Protein AF-A0A6S6SDJ8-F1 (afdb_monomer)

Mean predicted aligned error: 9.47 Å

pLDDT: mean 82.84, std 16.11, range [34.88, 96.5]

Organism: NCBI:txid269237

Structure (mmCIF, N/CA/C/O backbone):
data_AF-A0A6S6SDJ8-F1
#
_entry.id   AF-A0A6S6SDJ8-F1
#
loop_
_atom_site.group_PDB
_atom_site.id
_atom_site.type_symbol
_atom_site.label_atom_id
_atom_site.label_alt_id
_atom_site.label_comp_id
_atom_site.label_asym_id
_atom_site.label_entity_id
_atom_site.label_seq_id
_atom_site.pdbx_PDB_ins_code
_atom_site.Cartn_x
_atom_site.Cartn_y
_atom_site.Cartn_z
_atom_site.occupancy
_atom_site.B_iso_or_equiv
_atom_site.auth_seq_id
_atom_site.auth_comp_id
_atom_site.auth_asym_id
_atom_site.auth_atom_id
_atom_site.pdbx_PDB_model_num
ATOM 1 N N . PHE A 1 1 ? 13.297 -14.749 2.216 1.00 45.84 1 PHE A N 1
ATOM 2 C CA . PHE A 1 1 ? 14.647 -14.318 2.642 1.00 45.84 1 PHE A CA 1
ATOM 3 C C . PHE A 1 1 ? 15.726 -14.366 1.545 1.00 45.84 1 PHE A C 1
ATOM 5 O O . PHE A 1 1 ? 16.772 -13.780 1.771 1.00 45.84 1 PHE A O 1
ATOM 12 N N . LEU A 1 2 ? 15.501 -14.944 0.349 1.00 47.00 2 LEU A N 1
ATOM 13 C CA . LEU A 1 2 ? 16.497 -14.921 -0.748 1.00 47.00 2 LEU A CA 1
ATOM 14 C C . LEU A 1 2 ? 16.347 -13.765 -1.764 1.00 47.00 2 LEU A C 1
ATOM 16 O O . LEU A 1 2 ? 17.281 -13.489 -2.506 1.00 47.00 2 LEU A O 1
ATOM 20 N N . SER A 1 3 ? 15.224 -13.047 -1.787 1.00 46.38 3 SER A N 1
ATOM 21 C CA . SER A 1 3 ? 14.967 -11.968 -2.758 1.00 46.38 3 SER A CA 1
ATOM 22 C C . SER A 1 3 ? 15.625 -10.624 -2.408 1.00 46.38 3 SER A C 1
ATOM 24 O O . SER A 1 3 ? 15.824 -9.792 -3.285 1.00 46.38 3 SER A O 1
ATOM 26 N N . ALA A 1 4 ? 16.031 -10.414 -1.151 1.00 47.59 4 ALA A N 1
ATOM 27 C CA . ALA A 1 4 ? 16.679 -9.171 -0.719 1.00 47.59 4 ALA A CA 1
ATOM 28 C C . ALA A 1 4 ? 18.141 -9.045 -1.197 1.00 47.59 4 ALA A C 1
ATOM 30 O O . ALA A 1 4 ? 18.642 -7.937 -1.362 1.00 47.59 4 ALA A O 1
ATOM 31 N N . ILE A 1 5 ? 18.822 -10.169 -1.452 1.00 51.62 5 ILE A N 1
ATOM 32 C CA . ILE A 1 5 ? 20.248 -10.184 -1.820 1.00 51.62 5 ILE A CA 1
ATOM 33 C C . ILE A 1 5 ? 20.448 -9.784 -3.291 1.00 51.62 5 ILE A C 1
ATOM 35 O O . ILE A 1 5 ? 21.425 -9.112 -3.613 1.00 51.62 5 ILE A O 1
ATOM 39 N N . ALA A 1 6 ? 19.498 -10.111 -4.173 1.00 55.16 6 ALA A N 1
ATOM 40 C CA . ALA A 1 6 ? 19.579 -9.754 -5.591 1.00 55.16 6 ALA A CA 1
ATOM 41 C C . ALA A 1 6 ? 19.462 -8.234 -5.826 1.00 55.16 6 ALA A C 1
ATOM 43 O O . ALA A 1 6 ? 20.198 -7.679 -6.637 1.00 55.16 6 ALA A O 1
ATOM 44 N N . VAL A 1 7 ? 18.609 -7.544 -5.060 1.00 56.38 7 VAL A N 1
ATOM 45 C CA . VAL A 1 7 ? 18.423 -6.083 -5.168 1.00 56.38 7 VAL A CA 1
ATOM 46 C C . VAL A 1 7 ? 19.650 -5.324 -4.652 1.00 56.38 7 VAL A C 1
ATOM 48 O O . VAL A 1 7 ? 20.090 -4.360 -5.271 1.00 56.38 7 VAL A O 1
ATOM 51 N N . VAL A 1 8 ? 20.257 -5.788 -3.555 1.00 56.72 8 VAL A N 1
ATOM 52 C CA . VAL A 1 8 ? 21.487 -5.184 -3.010 1.00 56.72 8 VAL A CA 1
ATOM 53 C C . VAL A 1 8 ? 22.681 -5.423 -3.942 1.00 56.72 8 VAL A C 1
ATOM 55 O O . VAL A 1 8 ? 23.483 -4.515 -4.149 1.00 56.72 8 VAL A O 1
ATOM 58 N N . GLY A 1 9 ? 22.771 -6.609 -4.553 1.00 54.81 9 GLY A N 1
ATOM 59 C CA . GLY A 1 9 ? 23.788 -6.916 -5.561 1.00 54.81 9 GLY A CA 1
ATOM 60 C C . GLY A 1 9 ? 23.663 -6.049 -6.815 1.00 54.81 9 GLY A C 1
ATOM 61 O O . GLY A 1 9 ? 24.672 -5.561 -7.314 1.00 54.81 9 GLY A O 1
ATOM 62 N N . TYR A 1 10 ? 22.436 -5.785 -7.276 1.00 59.06 10 TYR A N 1
ATOM 63 C CA . TYR A 1 10 ? 22.192 -4.899 -8.415 1.00 59.06 10 TYR A CA 1
ATOM 64 C C . TYR A 1 10 ? 22.601 -3.449 -8.113 1.00 59.06 10 TYR A C 1
ATOM 66 O O . TYR A 1 10 ? 23.312 -2.840 -8.904 1.00 59.06 10 TYR A O 1
ATOM 74 N N . ILE A 1 11 ? 22.251 -2.921 -6.933 1.00 56.44 11 ILE A N 1
ATOM 75 C CA . ILE A 1 11 ? 22.617 -1.553 -6.519 1.00 56.44 11 ILE A CA 1
ATOM 76 C C . ILE A 1 11 ? 24.143 -1.382 -6.401 1.00 56.44 11 ILE A C 1
ATOM 78 O O . ILE A 1 11 ? 24.675 -0.347 -6.798 1.00 56.44 11 ILE A O 1
ATOM 82 N N . LEU A 1 12 ? 24.860 -2.393 -5.900 1.00 56.25 12 LEU A N 1
ATOM 83 C CA . LEU A 1 12 ? 26.323 -2.342 -5.789 1.00 56.25 12 LEU A CA 1
ATOM 84 C C . LEU A 1 12 ? 27.044 -2.550 -7.127 1.00 56.25 12 LEU A C 1
ATOM 86 O O . LEU A 1 12 ? 28.110 -1.972 -7.321 1.00 56.25 12 LEU A O 1
ATOM 90 N N . TYR A 1 13 ? 26.480 -3.337 -8.047 1.00 55.03 13 TYR A N 1
ATOM 91 C CA . TYR A 1 13 ? 27.057 -3.536 -9.380 1.00 55.03 13 TYR A CA 1
ATOM 92 C C . TYR A 1 13 ? 26.812 -2.333 -10.311 1.00 55.03 13 TYR A C 1
ATOM 94 O O . TYR A 1 13 ? 27.636 -2.074 -11.183 1.00 55.03 13 TYR A O 1
ATOM 102 N N . TYR A 1 14 ? 25.725 -1.570 -10.105 1.00 55.09 14 TYR A N 1
ATOM 103 C CA . TYR A 1 14 ? 25.306 -0.475 -10.995 1.00 55.09 14 TYR A CA 1
ATOM 104 C C . TYR A 1 14 ? 25.498 0.965 -10.485 1.00 55.09 14 TYR A C 1
ATOM 106 O O . TYR A 1 14 ? 25.153 1.887 -11.224 1.00 55.09 14 TYR A O 1
ATOM 114 N N . GLY A 1 15 ? 26.058 1.241 -9.298 1.00 43.47 15 GLY A N 1
ATOM 115 C CA . GLY A 1 15 ? 26.269 2.659 -8.966 1.00 43.47 15 GLY A CA 1
ATOM 116 C C . GLY A 1 15 ? 26.866 3.023 -7.616 1.00 43.47 15 GLY A C 1
ATOM 117 O O . GLY A 1 15 ? 26.193 3.638 -6.794 1.00 43.47 15 GLY A O 1
ATOM 118 N N . LEU A 1 16 ? 28.164 2.769 -7.447 1.00 44.66 16 LEU A N 1
ATOM 119 C CA . LEU A 1 16 ? 29.042 3.563 -6.577 1.00 44.66 16 LEU A CA 1
ATOM 120 C C . LEU A 1 16 ? 30.260 4.068 -7.373 1.00 44.66 16 LEU A C 1
ATOM 122 O O . LEU A 1 16 ? 31.389 3.982 -6.898 1.00 44.66 16 LEU A O 1
ATOM 126 N N . ASP A 1 17 ? 30.050 4.576 -8.592 1.00 46.47 17 ASP A N 1
ATOM 127 C CA . ASP A 1 17 ? 31.106 5.262 -9.350 1.00 46.47 17 ASP A CA 1
ATOM 128 C C . ASP A 1 17 ? 30.706 6.729 -9.614 1.00 46.47 17 ASP A C 1
ATOM 130 O O . ASP A 1 17 ? 29.758 6.986 -10.359 1.00 46.47 17 ASP A O 1
ATOM 134 N N . PRO A 1 18 ? 31.371 7.717 -8.980 1.00 50.44 18 PRO A N 1
ATOM 135 C CA . PRO A 1 18 ? 30.998 9.129 -9.046 1.00 50.44 18 PRO A CA 1
ATOM 136 C C . PRO A 1 18 ? 31.484 9.837 -10.325 1.00 50.44 18 PRO A C 1
ATOM 138 O O . PRO A 1 18 ? 31.621 11.063 -10.334 1.00 50.44 18 PRO A O 1
ATOM 141 N N . ARG A 1 19 ? 31.780 9.111 -11.409 1.00 48.50 19 ARG A N 1
ATOM 142 C CA . ARG A 1 19 ? 32.265 9.700 -12.664 1.00 48.50 19 ARG A CA 1
ATOM 143 C C . ARG A 1 19 ? 31.329 9.400 -13.827 1.00 48.50 19 ARG A C 1
ATOM 145 O O . ARG A 1 19 ? 31.370 8.354 -14.455 1.00 48.50 19 ARG A O 1
ATOM 152 N N . THR A 1 20 ? 30.498 10.400 -14.084 1.00 47.66 20 THR A N 1
ATOM 153 C CA . THR A 1 20 ? 29.696 10.648 -15.283 1.00 47.66 20 THR A CA 1
ATOM 154 C C . THR A 1 20 ? 30.283 10.063 -16.573 1.00 47.66 20 THR A C 1
ATOM 156 O O . THR A 1 20 ? 31.385 10.438 -16.975 1.00 47.66 20 THR A O 1
ATOM 159 N N . ASP A 1 21 ? 29.492 9.263 -17.283 1.00 46.34 21 ASP A N 1
ATOM 160 C CA . ASP A 1 21 ? 28.795 9.651 -18.523 1.00 46.34 21 ASP A CA 1
ATOM 161 C C . ASP A 1 21 ? 28.684 8.451 -19.490 1.00 46.34 21 ASP A C 1
ATOM 163 O O . ASP A 1 21 ? 29.670 7.770 -19.766 1.00 46.34 21 ASP A O 1
ATOM 167 N N . LYS A 1 22 ? 27.484 8.291 -20.070 1.00 43.44 22 LYS A N 1
ATOM 168 C CA . LYS A 1 22 ? 27.125 7.434 -21.223 1.00 43.44 22 LYS A CA 1
ATOM 169 C C . LYS A 1 22 ? 26.953 5.930 -20.957 1.00 43.44 22 LYS A C 1
ATOM 171 O O . LYS A 1 22 ? 27.888 5.152 -21.102 1.00 43.44 22 LYS A O 1
ATOM 176 N N . LEU A 1 23 ? 25.702 5.522 -20.719 1.00 34.88 23 LEU A N 1
ATOM 177 C CA . LEU A 1 23 ? 24.863 4.724 -21.638 1.00 34.88 23 LEU A CA 1
ATOM 178 C C . LEU A 1 23 ? 23.552 4.343 -20.914 1.00 34.88 23 LEU A C 1
ATOM 180 O O . LEU A 1 23 ? 23.579 3.839 -19.801 1.00 34.88 23 LEU A O 1
ATOM 184 N N . GLU A 1 24 ? 22.428 4.647 -21.566 1.00 37.78 24 GLU A N 1
ATOM 185 C CA . GLU A 1 24 ? 21.029 4.413 -21.166 1.00 37.78 24 GLU A CA 1
ATOM 186 C C . GLU A 1 24 ? 20.517 5.034 -19.851 1.00 37.78 24 GLU A C 1
ATOM 188 O O . GLU A 1 24 ? 20.793 4.639 -18.724 1.00 37.78 24 GLU A O 1
ATOM 193 N N . ASN A 1 25 ? 19.677 6.042 -20.061 1.00 42.69 25 ASN A N 1
ATOM 194 C CA . ASN A 1 25 ? 18.923 6.835 -19.108 1.00 42.69 25 ASN A CA 1
ATOM 195 C C . ASN A 1 25 ? 17.927 5.981 -18.291 1.00 42.69 25 ASN A C 1
ATOM 197 O O . ASN A 1 25 ? 16.719 6.058 -18.510 1.00 42.69 25 ASN A O 1
ATOM 201 N N . ILE A 1 26 ? 18.401 5.213 -17.305 1.00 46.78 26 ILE A N 1
ATOM 202 C CA . ILE A 1 26 ? 17.565 4.813 -16.161 1.00 46.78 26 ILE A CA 1
ATOM 203 C C . ILE A 1 26 ? 17.463 6.049 -15.260 1.00 46.78 26 ILE A C 1
ATOM 205 O O . ILE A 1 26 ? 18.229 6.243 -14.321 1.00 46.78 26 ILE A O 1
ATOM 209 N N . GLY A 1 27 ? 16.620 6.991 -15.680 1.00 52.78 27 GLY A N 1
ATOM 210 C CA . GLY A 1 27 ? 16.822 8.395 -15.355 1.00 52.78 27 GLY A CA 1
ATOM 211 C C . GLY A 1 27 ? 16.747 8.756 -13.884 1.00 52.78 27 GLY A C 1
ATOM 212 O O . GLY A 1 27 ? 15.770 8.423 -13.232 1.00 52.78 27 GLY A O 1
ATOM 213 N N . ASP A 1 28 ? 17.707 9.557 -13.429 1.00 60.69 28 ASP A N 1
ATOM 214 C CA . ASP A 1 28 ? 17.592 10.658 -12.457 1.00 60.69 28 ASP A CA 1
ATOM 215 C C . ASP A 1 28 ? 16.736 10.434 -11.187 1.00 60.69 28 ASP A C 1
ATOM 217 O O . ASP A 1 28 ? 16.128 11.362 -10.655 1.00 60.69 28 ASP A O 1
ATOM 221 N N . VAL A 1 29 ? 16.617 9.198 -10.695 1.00 67.38 29 VAL A N 1
ATOM 222 C CA . VAL A 1 29 ? 16.037 8.906 -9.377 1.00 67.38 29 VAL A CA 1
ATOM 223 C C . VAL A 1 29 ? 17.170 8.468 -8.470 1.00 67.38 29 VAL A C 1
ATOM 225 O O . VAL A 1 29 ? 17.805 7.446 -8.719 1.00 67.38 29 VAL A O 1
ATOM 228 N N . SER A 1 30 ? 17.423 9.216 -7.396 1.00 80.75 30 SER A N 1
ATOM 229 C CA . SER A 1 30 ? 18.458 8.820 -6.445 1.00 80.75 30 SER A CA 1
ATOM 230 C C . SER A 1 30 ? 18.061 7.525 -5.732 1.00 80.75 30 SER A C 1
ATOM 232 O O . SER A 1 30 ? 16.948 7.399 -5.216 1.00 80.75 30 SER A O 1
ATOM 234 N N . ALA A 1 31 ? 18.982 6.561 -5.667 1.00 80.69 31 ALA A N 1
ATOM 235 C CA . ALA A 1 31 ? 18.774 5.309 -4.933 1.00 80.69 31 ALA A CA 1
ATOM 236 C C . ALA A 1 31 ? 18.361 5.574 -3.473 1.00 80.69 31 ALA A C 1
ATOM 238 O O . ALA A 1 31 ? 17.486 4.902 -2.929 1.00 80.69 31 ALA A O 1
ATOM 239 N N . GLU A 1 32 ? 18.921 6.624 -2.869 1.00 83.75 32 GLU A N 1
ATOM 240 C CA . GLU A 1 32 ? 18.553 7.107 -1.538 1.00 83.75 32 GLU A CA 1
ATOM 241 C C . GLU A 1 32 ? 17.064 7.476 -1.430 1.00 83.75 32 GLU A C 1
ATOM 243 O O . GLU A 1 32 ? 16.400 7.080 -0.471 1.00 83.75 32 GLU A O 1
ATOM 248 N N . LEU A 1 33 ? 16.502 8.180 -2.421 1.00 84.94 33 LEU A N 1
ATOM 249 C CA . LEU A 1 33 ? 15.085 8.552 -2.428 1.00 84.94 33 LEU A CA 1
ATOM 250 C C . LEU A 1 33 ? 14.177 7.321 -2.484 1.00 84.94 33 LEU A C 1
ATOM 252 O O . LEU A 1 33 ? 13.151 7.284 -1.793 1.00 84.94 33 LEU A O 1
ATOM 256 N N . VAL A 1 34 ? 14.544 6.329 -3.299 1.00 87.50 34 VAL A N 1
ATOM 257 C CA . VAL A 1 34 ? 13.801 5.067 -3.420 1.00 87.50 34 VAL A CA 1
ATOM 258 C C . VAL A 1 34 ? 13.814 4.336 -2.086 1.00 87.50 34 VAL A C 1
ATOM 260 O O . VAL A 1 34 ? 12.755 4.061 -1.523 1.00 87.50 34 VAL A O 1
ATOM 263 N N . LEU A 1 35 ? 15.008 4.097 -1.536 1.00 88.38 35 LEU A N 1
ATOM 264 C CA . LEU A 1 35 ? 15.187 3.396 -0.267 1.00 88.38 35 LEU A CA 1
ATOM 265 C C . LEU A 1 35 ? 14.439 4.090 0.870 1.00 88.38 35 LEU A C 1
ATOM 267 O O . LEU A 1 35 ? 13.701 3.433 1.609 1.00 88.38 35 LEU A O 1
ATOM 271 N N . LYS A 1 36 ? 14.564 5.416 0.977 1.00 90.25 36 LYS A N 1
ATOM 272 C CA . LYS A 1 36 ? 13.861 6.201 1.992 1.00 90.25 36 LYS A CA 1
ATOM 273 C C . LYS A 1 36 ? 12.349 6.073 1.849 1.00 90.25 36 LYS A C 1
ATOM 275 O O . LYS A 1 36 ? 11.669 5.789 2.826 1.00 90.25 36 LYS A O 1
ATOM 280 N N . THR A 1 37 ? 11.814 6.233 0.640 1.00 89.69 37 THR A N 1
ATOM 281 C CA . THR A 1 37 ? 10.360 6.186 0.428 1.00 89.69 37 THR A CA 1
ATOM 282 C C . THR A 1 37 ? 9.783 4.803 0.723 1.00 89.69 37 THR A C 1
ATOM 284 O O . THR A 1 37 ? 8.739 4.702 1.362 1.00 89.69 37 THR A O 1
ATOM 287 N N . LEU A 1 38 ? 10.464 3.737 0.296 1.00 91.75 38 LEU A N 1
ATOM 288 C CA . LEU A 1 38 ? 10.036 2.367 0.579 1.00 91.75 38 LEU A CA 1
ATOM 289 C C . LEU A 1 38 ? 10.108 2.049 2.076 1.00 91.75 38 LEU A C 1
ATOM 291 O O . LEU A 1 38 ? 9.219 1.383 2.601 1.00 91.75 38 LEU A O 1
ATOM 295 N N . THR A 1 39 ? 11.138 2.540 2.768 1.00 92.88 39 THR A N 1
ATOM 296 C CA . THR A 1 39 ? 11.281 2.378 4.222 1.00 92.88 39 THR A CA 1
ATOM 297 C C . THR A 1 39 ? 10.175 3.118 4.969 1.00 92.88 39 THR A C 1
ATOM 299 O O . THR A 1 39 ? 9.519 2.528 5.829 1.00 92.88 39 THR A O 1
ATOM 302 N N . ASP A 1 40 ? 9.913 4.374 4.600 1.00 93.94 40 ASP A N 1
ATOM 303 C CA . ASP A 1 40 ? 8.841 5.191 5.176 1.00 93.94 40 ASP A CA 1
ATOM 304 C C . ASP A 1 40 ? 7.474 4.502 4.979 1.00 93.94 40 ASP A C 1
ATOM 306 O O . ASP A 1 40 ? 6.693 4.372 5.922 1.00 93.94 40 ASP A O 1
ATOM 310 N N . ALA A 1 41 ? 7.202 3.986 3.775 1.00 94.31 41 ALA A N 1
ATOM 311 C CA . ALA A 1 41 ? 5.957 3.285 3.464 1.00 94.31 41 ALA A CA 1
ATOM 312 C C . ALA A 1 41 ? 5.793 1.974 4.255 1.00 94.31 41 ALA A C 1
ATOM 314 O O . ALA A 1 41 ? 4.735 1.735 4.837 1.00 94.31 41 ALA A O 1
ATOM 315 N N . LYS A 1 42 ? 6.843 1.145 4.332 1.00 93.88 42 LYS A N 1
ATOM 316 C CA . LYS A 1 42 ? 6.825 -0.106 5.113 1.00 93.88 42 LYS A CA 1
ATOM 317 C C . LYS A 1 42 ? 6.630 0.145 6.605 1.00 93.88 42 LYS A C 1
ATOM 319 O O . LYS A 1 42 ? 5.895 -0.591 7.254 1.00 93.88 42 LYS A O 1
ATOM 324 N N . THR A 1 43 ? 7.251 1.197 7.134 1.00 94.56 43 THR A N 1
ATOM 325 C CA . THR A 1 43 ? 7.095 1.586 8.542 1.00 94.56 43 THR A CA 1
ATOM 326 C C . THR A 1 43 ? 5.643 1.948 8.847 1.00 94.56 43 THR A C 1
ATOM 328 O O . THR A 1 43 ? 5.080 1.447 9.817 1.00 94.56 43 THR A O 1
ATOM 331 N N . LYS A 1 44 ? 5.003 2.745 7.980 1.00 93.44 44 LYS A N 1
ATOM 332 C CA . LYS A 1 44 ? 3.581 3.094 8.123 1.00 93.44 44 LYS A CA 1
ATOM 333 C C . LYS A 1 44 ? 2.666 1.874 8.043 1.00 93.44 44 LYS A C 1
ATOM 335 O O . LYS A 1 44 ? 1.758 1.748 8.858 1.00 93.44 44 LYS A O 1
ATOM 340 N N . LEU A 1 45 ? 2.914 0.960 7.102 1.00 94.00 45 LEU A N 1
ATOM 341 C CA . LEU A 1 45 ? 2.139 -0.280 6.996 1.00 94.00 45 LEU A CA 1
ATOM 342 C C . LEU A 1 45 ? 2.239 -1.132 8.260 1.00 94.00 45 LEU A C 1
ATOM 344 O O . LEU A 1 45 ? 1.212 -1.534 8.795 1.00 94.00 45 LEU A O 1
ATOM 348 N N . SER A 1 46 ? 3.449 -1.326 8.784 1.00 93.00 46 SER A N 1
ATOM 349 C CA . SER A 1 46 ? 3.645 -2.077 10.026 1.00 93.00 46 SER A CA 1
ATOM 350 C C . SER A 1 46 ? 2.927 -1.428 11.218 1.00 93.00 46 SER A C 1
ATOM 352 O O . SER A 1 46 ? 2.345 -2.134 12.042 1.00 93.00 46 SER A O 1
ATOM 354 N N . GLY A 1 47 ? 2.901 -0.091 11.284 1.00 91.81 47 GLY A N 1
ATOM 355 C CA . GLY A 1 47 ? 2.113 0.646 12.276 1.00 91.81 47 GLY A CA 1
ATOM 356 C C . GLY A 1 47 ? 0.615 0.353 12.166 1.00 91.81 47 GLY A C 1
ATOM 357 O O . GLY A 1 47 ? -0.016 -0.028 13.152 1.00 91.81 47 GLY A O 1
ATOM 358 N N . ILE A 1 48 ? 0.058 0.449 10.954 1.00 92.56 48 ILE A N 1
ATOM 359 C CA . ILE A 1 48 ? -1.356 0.143 10.681 1.00 92.56 48 ILE A CA 1
ATOM 360 C C . ILE A 1 48 ? -1.688 -1.303 11.071 1.00 92.56 48 ILE A C 1
ATOM 362 O O . ILE A 1 48 ? -2.688 -1.542 11.745 1.00 92.56 48 ILE A O 1
ATOM 366 N N . GLU A 1 49 ? -0.852 -2.270 10.695 1.00 91.38 49 GLU A N 1
ATOM 367 C CA . GLU A 1 49 ? -1.068 -3.689 11.001 1.00 91.38 49 GLU A CA 1
ATOM 368 C C . GLU A 1 49 ? -1.020 -3.997 12.498 1.00 91.38 49 GLU A C 1
ATOM 370 O O . GLU A 1 49 ? -1.807 -4.813 12.990 1.00 91.38 49 GLU A O 1
ATOM 375 N N . SER A 1 50 ? -0.134 -3.322 13.232 1.00 90.19 50 SER A N 1
ATOM 376 C CA . SER A 1 50 ? -0.052 -3.430 14.688 1.00 90.19 50 SER A CA 1
ATOM 377 C C . SER A 1 50 ? -1.346 -2.944 15.349 1.00 90.19 50 SER A C 1
ATOM 379 O O . SER A 1 50 ? -1.961 -3.682 16.122 1.00 90.19 50 SER A O 1
ATOM 381 N N . HIS A 1 51 ? -1.826 -1.751 14.982 1.00 87.44 51 HIS A N 1
ATOM 382 C CA . HIS A 1 51 ? -3.092 -1.214 15.496 1.00 87.44 51 HIS A CA 1
ATOM 383 C C . HIS A 1 51 ? -4.294 -2.080 15.099 1.00 87.44 51 HIS A C 1
ATOM 385 O O . HIS A 1 51 ? -5.178 -2.352 15.913 1.00 87.44 51 HIS A O 1
ATOM 391 N N . MET A 1 52 ? -4.302 -2.585 13.865 1.00 87.25 52 MET A N 1
ATOM 392 C CA . MET A 1 52 ? -5.335 -3.487 13.359 1.00 87.25 52 MET A CA 1
ATOM 393 C C . MET A 1 52 ? -5.396 -4.815 14.138 1.00 87.25 52 MET A C 1
ATOM 395 O O . MET A 1 52 ? -6.471 -5.394 14.332 1.00 87.25 52 MET A O 1
ATOM 399 N N . SER A 1 53 ? -4.244 -5.331 14.566 1.00 85.00 53 SER A N 1
ATOM 400 C CA . SER A 1 53 ? -4.153 -6.612 15.270 1.00 85.00 53 SER A CA 1
ATOM 401 C C . SER A 1 53 ? -4.566 -6.506 16.735 1.00 85.00 53 SER A C 1
ATOM 403 O O . SER A 1 53 ? -5.235 -7.415 17.224 1.00 85.00 53 SER A O 1
ATOM 405 N N . ASN A 1 54 ? -4.208 -5.407 17.402 1.00 81.69 54 ASN A N 1
ATOM 406 C CA . ASN A 1 54 ? -4.347 -5.269 18.853 1.00 81.69 54 ASN A CA 1
ATOM 407 C C . ASN A 1 54 ? -5.645 -4.576 19.289 1.00 81.69 54 ASN A C 1
ATOM 409 O O . ASN A 1 54 ? -6.265 -5.006 20.259 1.00 81.69 54 ASN A O 1
ATOM 413 N N . ASP A 1 55 ? -6.080 -3.544 18.562 1.00 79.31 55 ASP A N 1
ATOM 414 C CA . ASP A 1 55 ? -7.061 -2.582 19.089 1.00 79.31 55 ASP A CA 1
ATOM 415 C C . ASP A 1 55 ? -8.360 -2.526 18.263 1.00 79.31 55 ASP A C 1
ATOM 417 O O . ASP A 1 55 ? -9.350 -1.905 18.657 1.00 79.31 55 ASP A O 1
ATOM 421 N N . PHE A 1 56 ? -8.379 -3.174 17.096 1.00 79.38 56 PHE A N 1
ATOM 422 C CA . PHE A 1 56 ? -9.465 -3.051 16.129 1.00 79.38 56 PHE A CA 1
ATOM 423 C C . PHE A 1 56 ? -10.581 -4.079 16.375 1.00 79.38 56 PHE A C 1
ATOM 425 O O . PHE A 1 56 ? -10.418 -5.271 16.106 1.00 79.38 56 PHE A O 1
ATOM 432 N N . LYS A 1 57 ? -11.727 -3.602 16.878 1.00 81.31 57 LYS A N 1
ATOM 433 C CA . LYS A 1 57 ? -12.855 -4.441 17.330 1.00 81.31 57 LYS A CA 1
ATOM 434 C C . LYS A 1 57 ? -13.830 -4.859 16.216 1.00 81.31 57 LYS A C 1
ATOM 436 O O . LYS A 1 57 ? -14.356 -5.969 16.251 1.00 81.31 57 LYS A O 1
ATOM 441 N N . ASP A 1 58 ? -14.051 -4.005 15.215 1.00 86.50 58 ASP A N 1
ATOM 442 C CA . ASP A 1 58 ? -15.000 -4.271 14.122 1.00 86.50 58 ASP A CA 1
ATOM 443 C C . ASP A 1 58 ? -14.348 -5.139 13.034 1.00 86.50 58 ASP A C 1
ATOM 445 O O . ASP A 1 58 ? -13.415 -4.711 12.351 1.00 86.50 58 ASP A O 1
ATOM 449 N N . LEU A 1 59 ? -14.853 -6.366 12.874 1.00 87.31 59 LEU A N 1
ATOM 450 C CA . LEU A 1 59 ? -14.311 -7.353 11.936 1.00 87.31 59 LEU A CA 1
ATOM 451 C C . LEU A 1 59 ? -14.446 -6.925 10.469 1.00 87.31 59 LEU A C 1
ATOM 453 O O . LEU A 1 59 ? -13.533 -7.152 9.684 1.00 87.31 59 LEU A O 1
ATOM 457 N N . VAL A 1 60 ? -15.545 -6.269 10.090 1.00 88.44 60 VAL A N 1
ATOM 458 C CA . VAL A 1 60 ? -15.797 -5.8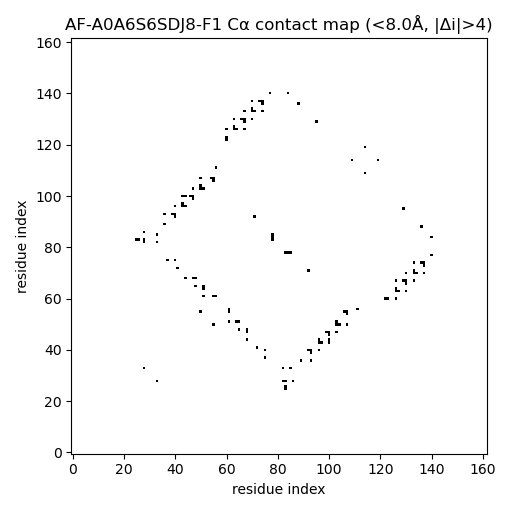95 8.689 1.00 88.44 60 VAL A CA 1
ATOM 459 C C . VAL A 1 60 ? -14.846 -4.785 8.259 1.00 88.44 60 VAL A C 1
ATOM 461 O O . VAL A 1 60 ? -14.280 -4.809 7.164 1.00 88.44 60 VAL A O 1
ATOM 464 N N . LEU A 1 61 ? -14.667 -3.789 9.122 1.00 88.00 61 LEU A N 1
ATOM 465 C CA . LEU A 1 61 ? -13.704 -2.718 8.896 1.00 88.00 61 LEU A CA 1
ATOM 466 C C . LEU A 1 61 ? -12.263 -3.241 8.917 1.00 88.00 61 LEU A C 1
ATOM 468 O O . LEU A 1 61 ? -11.466 -2.841 8.067 1.00 88.00 61 LEU A O 1
ATOM 472 N N . LYS A 1 62 ? -11.948 -4.171 9.826 1.00 90.56 62 LYS A N 1
ATOM 473 C CA . LYS A 1 62 ? -10.646 -4.846 9.885 1.00 90.56 62 LYS A CA 1
ATOM 474 C C . LYS A 1 62 ? -10.328 -5.592 8.590 1.00 90.56 62 LYS A C 1
ATOM 476 O O . LYS A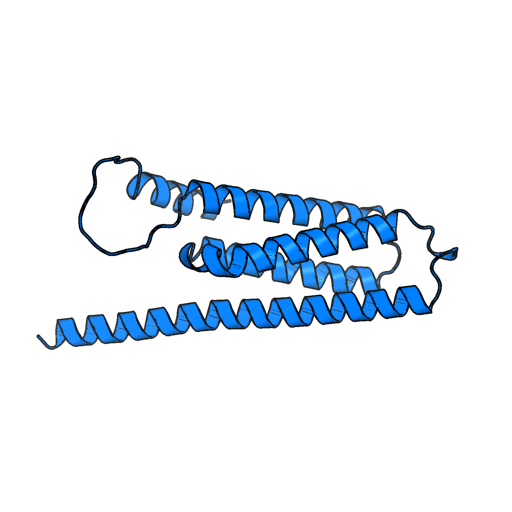 1 62 ? -9.229 -5.439 8.066 1.00 90.56 62 LYS A O 1
ATOM 481 N N . ASP A 1 63 ? -11.283 -6.335 8.038 1.00 91.75 63 ASP A N 1
ATOM 482 C CA . ASP A 1 63 ? -11.098 -7.066 6.780 1.00 91.75 63 ASP A CA 1
ATOM 483 C C . ASP A 1 63 ? -10.837 -6.117 5.604 1.00 91.75 63 ASP A C 1
ATOM 485 O O . ASP A 1 63 ? -9.914 -6.335 4.815 1.00 91.75 63 ASP A O 1
ATOM 489 N N . LYS A 1 64 ? -11.596 -5.016 5.513 1.00 91.44 64 LYS A N 1
ATOM 490 C CA . LYS A 1 64 ? -11.378 -3.978 4.492 1.00 91.44 64 LYS A CA 1
ATOM 491 C C . LYS A 1 64 ? -10.012 -3.311 4.634 1.00 91.44 64 LYS A C 1
ATOM 493 O O . LYS A 1 64 ? -9.320 -3.109 3.638 1.00 91.44 64 LYS A O 1
ATOM 498 N N . LEU A 1 65 ? -9.610 -2.988 5.862 1.00 92.19 65 LEU A N 1
ATOM 499 C CA . LEU A 1 65 ? -8.301 -2.406 6.136 1.00 92.19 65 LEU A CA 1
ATOM 500 C C . LEU A 1 65 ? -7.178 -3.386 5.772 1.00 92.19 65 LEU A C 1
ATOM 502 O O . LEU A 1 65 ? -6.240 -2.988 5.092 1.00 92.19 65 LEU A O 1
ATOM 506 N N . SER A 1 66 ? -7.310 -4.667 6.126 1.00 93.12 66 SER A N 1
ATOM 507 C CA . SER A 1 66 ? -6.349 -5.715 5.756 1.00 93.12 66 SER A CA 1
ATOM 508 C C . SER A 1 66 ? -6.230 -5.888 4.240 1.00 93.12 66 SER A C 1
ATOM 510 O O . SER A 1 66 ? -5.141 -6.113 3.712 1.00 93.12 66 SER A O 1
ATOM 512 N N . LEU A 1 67 ? -7.337 -5.775 3.507 1.00 93.62 67 LEU A N 1
ATOM 513 C CA . LEU A 1 67 ? -7.299 -5.806 2.049 1.00 93.62 67 LEU A CA 1
ATOM 514 C C . LEU A 1 67 ? -6.567 -4.582 1.481 1.00 93.62 67 LEU A C 1
ATOM 516 O O . LEU A 1 67 ? -5.750 -4.721 0.570 1.00 93.62 67 LEU A O 1
ATOM 520 N N . ALA A 1 68 ? -6.811 -3.397 2.043 1.00 93.81 68 ALA A N 1
ATOM 521 C CA . ALA A 1 68 ? -6.106 -2.182 1.654 1.00 93.81 68 ALA A CA 1
ATOM 522 C C . ALA A 1 68 ? -4.596 -2.265 1.953 1.00 93.81 68 ALA A C 1
ATOM 524 O O . ALA A 1 68 ? -3.799 -1.896 1.087 1.00 93.81 68 ALA A O 1
ATOM 525 N N . THR A 1 69 ? -4.180 -2.789 3.115 1.00 94.31 69 THR A N 1
ATOM 526 C CA . THR A 1 69 ? -2.750 -2.952 3.443 1.00 94.31 69 THR A CA 1
ATOM 527 C C . THR A 1 69 ? -2.063 -3.907 2.472 1.00 94.31 69 THR A C 1
ATOM 529 O O . THR A 1 69 ? -1.039 -3.536 1.903 1.00 94.31 69 THR A O 1
ATOM 532 N N . LYS A 1 70 ? -2.673 -5.057 2.154 1.00 95.69 70 LYS A N 1
ATOM 533 C CA . LYS A 1 70 ? -2.152 -6.002 1.145 1.00 95.69 70 LYS A CA 1
ATOM 534 C C . LYS A 1 70 ? -1.966 -5.360 -0.231 1.00 95.69 70 LYS A C 1
ATOM 536 O O . LYS A 1 70 ? -0.955 -5.571 -0.896 1.00 95.69 70 LYS A O 1
ATOM 541 N N . LYS A 1 71 ? -2.922 -4.539 -0.678 1.00 95.38 71 LYS A N 1
ATOM 542 C CA . LYS A 1 71 ? -2.789 -3.820 -1.958 1.00 95.38 71 LYS A CA 1
ATOM 543 C C . LYS A 1 71 ? -1.652 -2.798 -1.918 1.00 95.38 71 LYS A C 1
ATOM 545 O O . LYS A 1 71 ? -0.914 -2.675 -2.892 1.00 95.38 71 LYS A O 1
ATOM 550 N N . ALA A 1 72 ? -1.468 -2.099 -0.801 1.00 94.94 72 ALA A N 1
ATOM 551 C CA . ALA A 1 72 ? -0.331 -1.200 -0.628 1.00 94.94 72 ALA A CA 1
ATOM 552 C C . ALA A 1 72 ? 1.016 -1.949 -0.614 1.00 94.94 72 ALA A C 1
ATOM 554 O O . ALA A 1 72 ? 1.976 -1.461 -1.210 1.00 94.94 72 ALA A O 1
ATOM 555 N N . GLU A 1 73 ? 1.092 -3.143 -0.019 1.00 95.00 73 GLU A N 1
ATOM 556 C CA . GLU A 1 73 ? 2.274 -4.012 -0.112 1.00 95.00 73 GLU A CA 1
ATOM 557 C C . GLU A 1 73 ? 2.580 -4.404 -1.560 1.00 95.00 73 GLU A C 1
ATOM 559 O O . GLU A 1 73 ? 3.732 -4.322 -1.986 1.00 95.00 73 GLU A O 1
ATOM 564 N N . HIS A 1 74 ? 1.558 -4.753 -2.348 1.00 95.19 74 HIS A N 1
ATOM 565 C CA . HIS A 1 74 ? 1.730 -5.048 -3.773 1.00 95.19 74 HIS A CA 1
ATOM 566 C C . HIS A 1 74 ? 2.247 -3.832 -4.557 1.00 95.19 74 HIS A C 1
ATOM 568 O O . HIS A 1 74 ? 3.110 -3.981 -5.424 1.00 95.19 74 HIS A O 1
ATOM 574 N N . ILE A 1 75 ? 1.768 -2.622 -4.245 1.00 94.12 75 ILE A N 1
ATOM 575 C CA . ILE A 1 75 ? 2.280 -1.380 -4.849 1.00 94.12 75 ILE A CA 1
ATOM 576 C C . ILE A 1 75 ? 3.761 -1.203 -4.504 1.00 94.12 75 ILE A C 1
ATOM 578 O O . ILE A 1 75 ? 4.573 -0.942 -5.389 1.00 94.12 75 ILE A O 1
ATOM 582 N N . ILE A 1 76 ? 4.127 -1.378 -3.230 1.00 93.06 76 ILE A N 1
ATOM 583 C CA . ILE A 1 76 ? 5.520 -1.303 -2.770 1.00 93.06 76 ILE A CA 1
ATOM 584 C C . ILE A 1 76 ? 6.385 -2.312 -3.520 1.00 93.06 76 ILE A C 1
ATOM 586 O O . ILE A 1 76 ? 7.448 -1.936 -4.002 1.00 93.06 76 ILE A O 1
ATOM 590 N N . GLN A 1 77 ? 5.939 -3.562 -3.645 1.00 92.12 77 GLN A N 1
ATOM 591 C CA . GLN A 1 77 ? 6.673 -4.597 -4.367 1.00 92.12 77 GLN A CA 1
ATOM 592 C C . GLN A 1 77 ? 6.846 -4.243 -5.849 1.00 92.12 77 GLN A C 1
ATOM 594 O O . GLN A 1 77 ? 7.954 -4.330 -6.366 1.00 92.12 77 GLN A O 1
ATOM 599 N N . THR A 1 78 ? 5.789 -3.771 -6.511 1.00 90.94 78 THR A N 1
ATOM 600 C CA . THR A 1 78 ? 5.850 -3.372 -7.928 1.00 90.94 78 THR A CA 1
ATOM 601 C C . THR A 1 78 ? 6.883 -2.259 -8.141 1.00 90.94 78 THR A C 1
ATOM 603 O O . THR A 1 78 ? 7.676 -2.306 -9.071 1.00 90.94 78 THR A O 1
ATOM 606 N N . ILE A 1 79 ? 6.943 -1.287 -7.226 1.00 89.50 79 ILE A N 1
ATOM 607 C CA . ILE A 1 79 ? 7.944 -0.210 -7.257 1.00 89.50 79 ILE A CA 1
ATOM 608 C C . ILE A 1 79 ? 9.357 -0.722 -6.923 1.00 89.50 79 ILE A C 1
ATOM 610 O O . ILE A 1 79 ? 10.348 -0.152 -7.371 1.00 89.50 79 ILE A O 1
ATOM 614 N N . GLN A 1 80 ? 9.484 -1.769 -6.103 1.00 87.69 80 GLN A N 1
ATOM 615 C CA . GLN A 1 80 ? 10.780 -2.402 -5.840 1.00 87.69 80 GLN A CA 1
ATOM 616 C C . GLN A 1 80 ? 11.329 -3.119 -7.074 1.00 87.69 80 GLN A C 1
ATOM 618 O O . GLN A 1 80 ? 12.542 -3.124 -7.271 1.00 87.69 80 GLN A O 1
ATOM 623 N N . GLU A 1 81 ? 10.446 -3.727 -7.862 1.00 85.94 81 GLU A N 1
ATOM 624 C CA . GLU A 1 81 ? 10.781 -4.375 -9.129 1.00 85.94 81 GLU A CA 1
ATOM 625 C C . GLU A 1 81 ? 11.134 -3.338 -10.203 1.00 85.94 81 GLU A C 1
ATOM 627 O O . GLU A 1 81 ? 12.097 -3.541 -10.940 1.00 85.94 81 GLU A O 1
ATOM 632 N N . ASP A 1 82 ? 10.428 -2.200 -10.228 1.00 84.94 82 ASP A N 1
ATOM 633 C CA . ASP A 1 82 ? 10.715 -1.087 -11.130 1.00 84.94 82 ASP A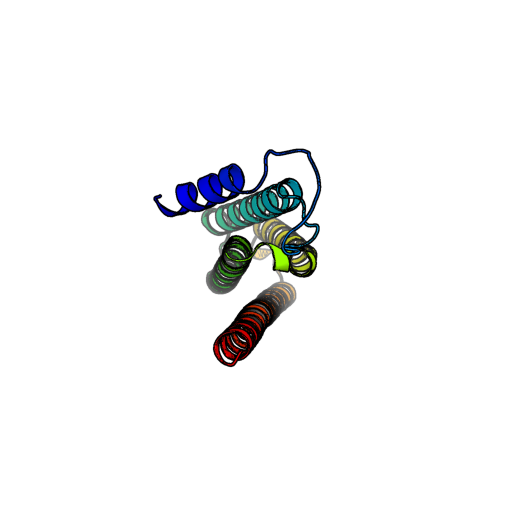 CA 1
ATOM 634 C C . ASP A 1 82 ? 10.800 0.278 -10.410 1.00 84.94 82 ASP A C 1
ATOM 636 O O . ASP A 1 82 ? 9.802 0.997 -10.247 1.00 84.94 82 ASP A O 1
ATOM 640 N N . PRO A 1 83 ? 12.012 0.699 -9.997 1.00 85.62 83 PRO A N 1
ATOM 641 C CA . PRO A 1 83 ? 12.206 1.939 -9.253 1.00 85.62 83 PRO A CA 1
ATOM 642 C C . PRO A 1 83 ? 11.816 3.212 -10.009 1.00 85.62 83 PRO A C 1
ATOM 644 O O . PRO A 1 83 ? 11.661 4.254 -9.370 1.00 85.62 83 PRO A O 1
ATOM 647 N N . LYS A 1 84 ? 11.655 3.193 -11.340 1.00 83.56 84 LYS A N 1
ATOM 648 C CA . LYS A 1 84 ? 11.357 4.417 -12.111 1.00 83.56 84 LYS A CA 1
ATOM 649 C C . LYS A 1 84 ? 9.970 4.984 -11.799 1.00 83.56 84 LYS A C 1
ATOM 651 O O . LYS A 1 84 ? 9.777 6.205 -11.847 1.00 83.56 84 LYS A O 1
ATOM 656 N N . ASP A 1 85 ? 9.035 4.118 -11.408 1.00 86.62 85 ASP A N 1
ATOM 657 C CA . ASP A 1 85 ? 7.656 4.474 -11.077 1.00 86.62 85 ASP A CA 1
ATOM 658 C C . ASP A 1 85 ? 7.530 5.238 -9.751 1.00 86.62 85 ASP A C 1
ATOM 660 O O . ASP A 1 85 ? 6.529 5.930 -9.519 1.00 86.62 85 ASP A O 1
ATOM 664 N N . ILE A 1 86 ? 8.560 5.197 -8.895 1.00 87.12 86 ILE A N 1
ATOM 665 C CA . ILE A 1 86 ? 8.553 5.871 -7.590 1.00 87.12 86 ILE A CA 1
ATOM 666 C C . ILE A 1 86 ? 8.285 7.373 -7.712 1.00 87.12 86 ILE A C 1
ATOM 668 O O . ILE A 1 86 ? 7.645 7.946 -6.836 1.00 87.12 86 ILE A O 1
ATOM 672 N N . ARG A 1 87 ? 8.715 8.034 -8.798 1.00 82.44 87 ARG A N 1
ATOM 673 C CA . ARG A 1 87 ? 8.509 9.482 -8.989 1.00 82.44 87 ARG A CA 1
ATOM 674 C C . ARG A 1 87 ? 7.033 9.857 -8.961 1.00 82.44 87 ARG A C 1
ATOM 676 O O . ARG A 1 87 ? 6.666 10.870 -8.367 1.00 82.44 87 ARG A O 1
ATOM 683 N N . VAL A 1 88 ? 6.200 9.026 -9.580 1.00 82.69 88 VAL A N 1
ATOM 684 C CA . VAL A 1 88 ? 4.760 9.263 -9.713 1.00 82.69 88 VAL A CA 1
ATOM 685 C C . VAL A 1 88 ? 4.005 8.630 -8.544 1.00 82.69 88 VAL A C 1
ATOM 687 O O . VAL A 1 88 ? 3.129 9.267 -7.958 1.00 82.69 88 VAL A O 1
ATOM 690 N N . ALA A 1 89 ? 4.393 7.416 -8.145 1.00 89.19 89 ALA A N 1
ATOM 691 C CA . ALA A 1 89 ? 3.695 6.647 -7.118 1.00 89.19 89 ALA A CA 1
ATOM 692 C C . ALA A 1 89 ? 3.996 7.112 -5.682 1.00 89.19 89 ALA A C 1
ATOM 694 O O . ALA A 1 89 ? 3.164 6.945 -4.793 1.00 89.19 89 ALA A O 1
ATOM 695 N N . ARG A 1 90 ? 5.152 7.746 -5.422 1.00 89.38 90 ARG A N 1
ATOM 696 C CA . ARG A 1 90 ? 5.578 8.163 -4.070 1.00 89.38 90 ARG A CA 1
ATOM 697 C C . ARG A 1 90 ? 4.541 9.011 -3.352 1.00 89.38 90 ARG A C 1
ATOM 699 O O . ARG A 1 90 ? 4.207 8.732 -2.203 1.00 89.38 90 ARG A O 1
ATOM 706 N N . LYS A 1 91 ? 4.065 10.077 -4.005 1.00 91.12 91 LYS A N 1
ATOM 707 C CA . LYS A 1 91 ? 3.105 11.000 -3.383 1.00 91.12 91 LYS A CA 1
ATOM 708 C C . LYS A 1 91 ? 1.807 10.271 -3.062 1.00 91.12 91 LYS A C 1
ATOM 710 O O . LYS A 1 91 ? 1.266 10.464 -1.980 1.00 91.12 91 LYS A O 1
ATOM 715 N N . PHE A 1 92 ? 1.336 9.441 -3.989 1.00 93.31 92 PHE A N 1
ATOM 716 C CA . PHE A 1 92 ? 0.152 8.621 -3.789 1.00 93.31 92 PHE A CA 1
ATOM 717 C C . PHE A 1 92 ? 0.331 7.699 -2.577 1.00 93.31 92 PHE A C 1
ATOM 719 O O . PHE A 1 92 ? -0.414 7.810 -1.608 1.00 93.31 92 PHE A O 1
ATOM 726 N N . LEU A 1 93 ? 1.375 6.874 -2.574 1.00 92.19 93 LEU A N 1
ATOM 727 C CA . LEU A 1 93 ? 1.615 5.894 -1.523 1.00 92.19 93 LEU A CA 1
ATOM 728 C C . LEU A 1 93 ? 1.718 6.547 -0.136 1.00 92.19 93 LEU A C 1
ATOM 730 O O . LEU A 1 93 ? 1.001 6.159 0.781 1.00 92.19 93 LEU A O 1
ATOM 734 N N . LEU A 1 94 ? 2.552 7.582 0.016 1.00 92.06 94 LEU A N 1
ATOM 735 C CA . LEU A 1 94 ? 2.764 8.218 1.319 1.00 92.06 94 LEU A CA 1
ATOM 736 C C . LEU A 1 94 ? 1.512 8.926 1.848 1.00 92.06 94 LEU A C 1
ATOM 738 O O . LEU A 1 94 ? 1.236 8.838 3.040 1.00 92.06 94 LEU A O 1
ATOM 742 N N . VAL A 1 95 ? 0.747 9.609 0.989 1.00 94.56 95 VAL A N 1
ATOM 743 C CA . VAL A 1 95 ? -0.464 10.333 1.414 1.00 94.56 95 VAL A CA 1
ATOM 744 C C . VAL A 1 95 ? -1.551 9.367 1.871 1.00 94.56 95 VAL A C 1
ATOM 746 O O . VAL A 1 95 ? -2.181 9.599 2.900 1.00 94.56 95 VAL A O 1
ATOM 749 N N . TYR A 1 96 ? -1.774 8.284 1.126 1.00 94.12 96 TYR A N 1
ATOM 750 C CA . TYR A 1 96 ? -2.821 7.328 1.475 1.00 94.12 96 TYR A CA 1
ATOM 751 C C . TYR A 1 96 ? -2.442 6.497 2.702 1.00 94.12 96 TYR A C 1
ATOM 753 O O . TYR A 1 96 ? -3.292 6.300 3.565 1.00 94.12 96 TYR A O 1
ATOM 761 N N . LEU A 1 97 ? -1.178 6.077 2.838 1.00 94.38 97 LEU A N 1
ATOM 762 C CA . LEU A 1 97 ? -0.718 5.383 4.045 1.00 94.38 97 LEU A CA 1
ATOM 763 C C . LEU A 1 97 ? -0.783 6.281 5.286 1.00 94.38 97 LEU A C 1
ATOM 765 O O . LEU A 1 97 ? -1.231 5.829 6.332 1.00 94.38 97 LEU A O 1
ATOM 769 N N . ASP A 1 98 ? -0.406 7.557 5.171 1.00 93.81 98 ASP A N 1
ATOM 770 C CA . ASP A 1 98 ? -0.535 8.520 6.273 1.00 93.81 98 ASP A CA 1
ATOM 771 C C . ASP A 1 98 ? -2.001 8.762 6.665 1.00 93.81 98 ASP A C 1
ATOM 773 O O . ASP A 1 98 ? -2.334 8.839 7.847 1.00 93.81 98 ASP A O 1
ATOM 777 N N . GLY A 1 99 ? -2.895 8.844 5.676 1.00 93.06 99 GLY A N 1
ATOM 778 C CA . GLY A 1 99 ? -4.334 8.948 5.907 1.00 93.06 99 GLY A CA 1
ATOM 779 C C . GLY A 1 99 ? -4.906 7.711 6.601 1.00 93.06 99 GLY A C 1
ATOM 780 O O . GLY A 1 99 ? -5.631 7.848 7.584 1.00 93.06 99 GLY A O 1
ATOM 781 N N . LEU A 1 100 ? -4.550 6.514 6.127 1.00 93.44 100 LEU A N 1
ATOM 782 C CA . LEU A 1 100 ? -4.979 5.250 6.727 1.00 93.44 100 LEU A CA 1
ATOM 783 C C . LEU A 1 100 ? -4.484 5.109 8.166 1.00 93.44 100 LEU A C 1
ATOM 785 O O . LEU A 1 100 ? -5.268 4.749 9.038 1.00 93.44 100 LEU A O 1
ATOM 789 N N . GLU A 1 101 ? -3.221 5.439 8.431 1.00 92.44 101 GLU A N 1
ATOM 790 C CA . GLU A 1 101 ? -2.640 5.429 9.776 1.00 92.44 101 GLU A CA 1
ATOM 791 C C . GLU A 1 101 ? -3.396 6.380 10.714 1.00 92.44 101 GLU A C 1
ATOM 793 O O . GLU A 1 101 ? -3.853 5.969 11.778 1.00 92.44 101 GLU A O 1
ATOM 798 N N . LYS A 1 102 ? -3.637 7.628 10.293 1.00 92.06 102 LYS A N 1
ATOM 799 C CA . LYS A 1 102 ? -4.397 8.612 11.086 1.00 92.06 102 LYS A CA 1
ATOM 800 C C . LYS A 1 102 ? -5.815 8.157 11.401 1.00 92.06 102 LYS A C 1
ATOM 802 O O . LYS A 1 102 ? -6.282 8.338 12.526 1.00 92.06 102 LYS A O 1
ATOM 807 N N . VAL A 1 103 ? -6.508 7.598 10.414 1.00 91.12 103 VAL A N 1
ATOM 808 C CA . VAL A 1 103 ? -7.885 7.119 10.575 1.00 91.12 103 VAL A CA 1
ATOM 809 C C . VAL A 1 103 ? -7.926 5.898 11.485 1.00 91.12 103 VAL A C 1
ATOM 811 O O . VAL A 1 103 ? -8.774 5.837 12.371 1.00 91.12 103 VAL A O 1
ATOM 814 N N . THR A 1 104 ? -6.975 4.977 11.323 1.00 90.31 104 THR A N 1
ATOM 815 C CA . THR A 1 104 ? -6.837 3.797 12.185 1.00 90.31 104 THR A CA 1
ATOM 816 C C . THR A 1 104 ? -6.587 4.222 13.628 1.00 90.31 104 THR A C 1
ATOM 818 O O . THR A 1 104 ? -7.324 3.800 14.510 1.00 90.31 104 THR A O 1
ATOM 821 N N . ASN A 1 105 ? -5.646 5.139 13.860 1.00 90.19 105 ASN A N 1
ATOM 822 C CA . ASN A 1 105 ? -5.335 5.652 15.197 1.00 90.19 105 ASN A CA 1
ATOM 823 C C . ASN A 1 105 ? -6.519 6.391 15.826 1.00 90.19 105 ASN A C 1
ATOM 825 O O . ASN A 1 105 ? -6.790 6.250 17.014 1.00 90.19 105 ASN A O 1
ATOM 829 N N . SER A 1 106 ? -7.250 7.172 15.026 1.00 88.62 106 SER A N 1
ATOM 830 C CA . SER A 1 106 ? -8.450 7.863 15.503 1.00 88.62 106 SER A CA 1
ATOM 831 C C . SER A 1 106 ? -9.529 6.859 15.913 1.00 88.62 106 SER A C 1
ATOM 833 O O . SER A 1 106 ? -10.134 7.017 16.967 1.00 88.62 106 SER A O 1
ATOM 835 N N . TYR A 1 107 ? -9.729 5.798 15.127 1.00 88.06 107 TYR A N 1
ATOM 836 C CA . TYR A 1 107 ? -10.696 4.745 15.430 1.00 88.06 107 TYR A CA 1
ATOM 837 C C . TYR A 1 107 ? -10.331 3.967 16.698 1.00 88.06 107 TYR A C 1
ATOM 839 O O . TYR A 1 107 ? -11.182 3.782 17.560 1.00 88.06 107 TYR A O 1
ATOM 847 N N . THR A 1 108 ? -9.072 3.547 16.839 1.00 87.81 108 THR A N 1
ATOM 848 C CA . THR A 1 108 ? -8.611 2.766 18.000 1.00 87.81 108 THR A CA 1
ATOM 849 C C . THR A 1 108 ? -8.544 3.587 19.287 1.00 87.81 108 THR A C 1
ATOM 851 O O . THR A 1 108 ? -8.639 3.022 20.372 1.00 87.81 108 THR A O 1
ATOM 854 N N . SER A 1 109 ? -8.427 4.915 19.188 1.00 87.50 109 SER A N 1
ATOM 855 C CA . SER A 1 109 ? -8.476 5.818 20.347 1.00 87.50 109 SER A CA 1
ATOM 856 C C . SER A 1 109 ? -9.882 6.042 20.918 1.00 87.50 109 SER A C 1
ATOM 858 O O . SER A 1 109 ? -10.008 6.558 22.028 1.00 87.50 109 SER A O 1
ATOM 860 N N . MET A 1 110 ? -10.933 5.689 20.171 1.00 86.25 110 MET A N 1
ATOM 861 C CA . MET A 1 110 ? -12.326 5.862 20.583 1.00 86.25 110 MET A CA 1
ATOM 862 C C . MET A 1 110 ? -12.915 4.542 21.075 1.00 86.25 110 MET A C 1
ATOM 864 O O . MET A 1 110 ? -12.665 3.479 20.505 1.00 86.25 110 MET A O 1
ATOM 868 N N . ASP A 1 111 ? -13.771 4.607 22.094 1.00 83.19 111 ASP A N 1
ATOM 869 C CA . ASP A 1 111 ? -14.566 3.448 22.477 1.00 83.19 111 ASP A CA 1
ATOM 870 C C . ASP A 1 111 ? -15.672 3.193 21.456 1.00 83.19 111 ASP A C 1
ATOM 872 O O . ASP A 1 111 ? -16.379 4.100 21.023 1.00 83.19 111 ASP A O 1
ATOM 876 N N . GLU A 1 112 ? -15.853 1.927 21.078 1.00 79.00 112 GLU A N 1
ATOM 877 C CA . GLU A 1 112 ? -16.787 1.545 20.015 1.00 79.00 112 GLU A CA 1
ATOM 878 C C . GLU A 1 112 ? -18.238 1.960 20.315 1.00 79.00 112 GLU A C 1
ATOM 880 O O . GLU A 1 112 ? -18.995 2.268 19.394 1.00 79.00 112 GLU A O 1
ATOM 885 N N . ALA A 1 113 ? -18.604 2.024 21.600 1.00 82.56 113 ALA A N 1
ATOM 886 C CA . ALA A 1 113 ? -19.908 2.494 22.062 1.00 82.56 113 ALA A CA 1
ATOM 887 C C . ALA A 1 113 ? -20.159 3.984 21.755 1.00 82.56 113 ALA A C 1
ATOM 889 O O . ALA A 1 113 ? -21.309 4.383 21.573 1.00 82.56 113 ALA A O 1
ATOM 890 N N . ASP A 1 114 ? -19.097 4.786 21.642 1.00 84.12 114 ASP A N 1
ATOM 891 C CA . ASP A 1 114 ? -19.169 6.223 21.364 1.00 84.12 114 ASP A CA 1
ATOM 892 C C . ASP A 1 114 ? -19.154 6.530 19.856 1.00 84.12 114 ASP A C 1
ATOM 894 O O . ASP A 1 114 ? -19.429 7.659 19.427 1.00 84.12 114 ASP A O 1
ATOM 898 N N . ILE A 1 115 ? -18.867 5.528 19.016 1.00 84.44 115 ILE A N 1
ATOM 899 C CA . ILE A 1 115 ? -18.828 5.685 17.562 1.00 84.44 115 ILE A CA 1
ATOM 900 C C . ILE A 1 115 ? -20.248 5.601 16.998 1.00 84.44 115 ILE A C 1
ATOM 902 O O . ILE A 1 115 ? -20.827 4.530 16.811 1.00 84.44 115 ILE A O 1
ATOM 906 N N . LYS A 1 116 ? -20.798 6.770 16.663 1.00 87.44 116 LYS A N 1
ATOM 907 C CA . LYS A 1 116 ? -22.107 6.907 16.010 1.00 87.44 116 LYS A CA 1
ATOM 908 C C . LYS A 1 116 ? -22.162 6.149 14.677 1.00 87.44 116 LYS A C 1
ATOM 910 O O . LYS A 1 116 ? -21.183 6.118 13.930 1.00 87.44 116 LYS A O 1
ATOM 915 N N . GLY A 1 117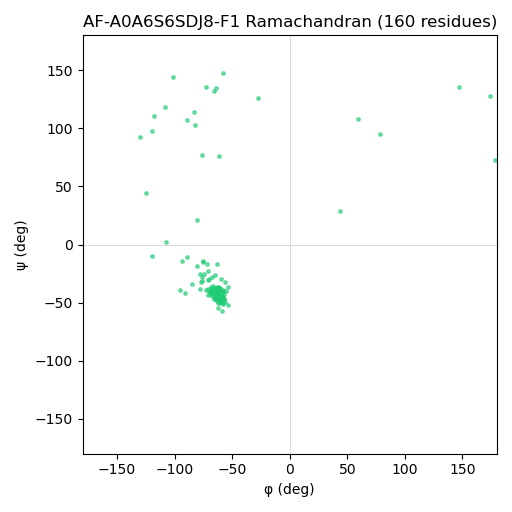 ? -23.347 5.639 14.330 1.00 86.25 117 GLY A N 1
ATOM 916 C CA . GLY A 1 117 ? -23.579 4.886 13.088 1.00 86.25 117 GLY A CA 1
ATOM 917 C C . GLY A 1 117 ? -23.168 5.634 11.814 1.00 86.25 117 GLY A C 1
ATOM 918 O O . GLY A 1 117 ? -22.523 5.051 10.951 1.00 86.25 117 GLY A O 1
ATOM 919 N N . GLU A 1 118 ? -23.430 6.942 11.737 1.00 88.88 118 GLU A N 1
ATOM 920 C CA . GLU A 1 118 ? -23.014 7.779 10.599 1.00 88.88 118 GLU A CA 1
ATOM 921 C C . GLU A 1 118 ? -21.482 7.812 10.426 1.00 88.88 118 GLU A C 1
ATOM 923 O O . GLU A 1 118 ? -20.970 7.767 9.309 1.00 88.88 118 GLU A O 1
ATOM 928 N N . THR A 1 119 ? -20.727 7.862 11.528 1.00 88.75 119 THR A N 1
ATOM 929 C CA . THR A 1 119 ? -19.259 7.835 11.487 1.00 88.75 119 THR A CA 1
ATOM 930 C C . THR A 1 119 ? -18.751 6.472 11.028 1.00 88.75 119 THR A C 1
ATOM 932 O O . THR A 1 119 ? -17.830 6.421 10.212 1.00 88.75 119 THR A O 1
ATOM 935 N N . LYS A 1 120 ? -19.370 5.374 11.491 1.00 86.00 120 LYS A N 1
ATOM 936 C CA . LYS A 1 120 ? -19.042 4.023 11.008 1.00 86.00 120 LYS A CA 1
ATOM 937 C C . LYS A 1 120 ? -19.283 3.908 9.503 1.00 86.00 120 LYS A C 1
ATOM 939 O O . LYS A 1 120 ? -18.412 3.434 8.782 1.00 86.00 120 LYS A O 1
ATOM 944 N N . GLU A 1 121 ? -20.416 4.401 9.006 1.00 90.12 121 GLU A N 1
ATOM 945 C CA . GLU A 1 121 ? -20.731 4.370 7.574 1.00 90.12 121 GLU A CA 1
ATOM 946 C C . GLU A 1 121 ? -19.715 5.163 6.739 1.00 90.12 121 GLU A C 1
ATOM 948 O O . GLU A 1 121 ? 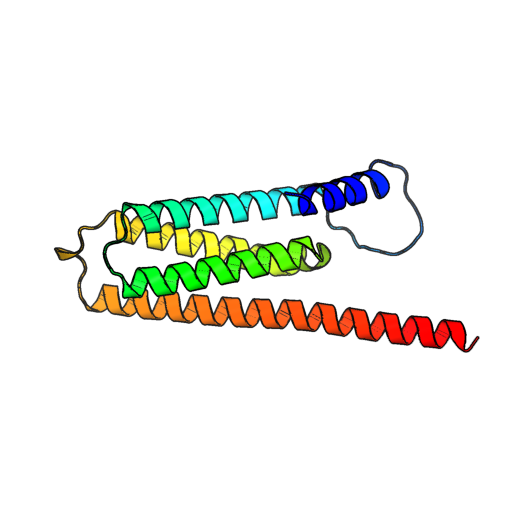-19.185 4.643 5.755 1.00 90.12 121 GLU A O 1
ATOM 953 N N . LYS A 1 122 ? -19.359 6.380 7.173 1.00 91.44 122 LYS A N 1
ATOM 954 C CA . LYS A 1 122 ? -18.305 7.182 6.528 1.00 91.44 122 LYS A CA 1
ATOM 955 C C . LYS A 1 122 ? -16.963 6.454 6.504 1.00 91.44 122 LYS A C 1
ATOM 957 O O . LYS A 1 122 ? -16.252 6.517 5.504 1.00 91.44 122 LYS A O 1
ATOM 962 N N . LEU A 1 123 ? -16.621 5.741 7.576 1.00 89.56 123 LEU A N 1
ATOM 963 C CA . LEU A 1 123 ? -15.394 4.954 7.648 1.00 89.56 123 LEU A CA 1
ATOM 964 C C . LEU A 1 123 ? -15.418 3.767 6.670 1.00 89.56 123 LEU A C 1
ATOM 966 O O . LEU A 1 123 ? -14.440 3.539 5.958 1.00 89.56 123 LEU A O 1
ATOM 970 N N . HIS A 1 124 ? -16.544 3.057 6.565 1.00 90.50 124 HIS A N 1
ATOM 971 C CA . HIS A 1 124 ? -16.712 1.988 5.577 1.00 90.50 124 HIS A CA 1
ATOM 972 C C . HIS A 1 124 ? -16.590 2.494 4.137 1.00 90.50 124 HIS A C 1
ATOM 974 O O . HIS A 1 124 ? -15.960 1.824 3.313 1.00 90.50 124 HIS A O 1
ATOM 980 N N . GLN A 1 125 ? -17.193 3.647 3.834 1.00 93.31 125 GLN A N 1
ATOM 981 C CA . GLN A 1 125 ? -17.102 4.288 2.521 1.00 93.31 125 GLN A CA 1
ATOM 982 C C . GLN A 1 125 ? -15.661 4.708 2.219 1.00 93.31 125 GLN A C 1
ATOM 984 O O . GLN A 1 125 ? -15.144 4.381 1.156 1.00 93.31 125 GLN A O 1
ATOM 989 N N . LEU A 1 126 ? -14.973 5.325 3.184 1.00 93.00 126 LEU A N 1
ATOM 990 C CA . LEU A 1 126 ? -13.574 5.713 3.036 1.00 93.00 126 LEU A CA 1
ATOM 991 C C . LEU A 1 126 ? -12.674 4.515 2.714 1.00 93.00 126 LEU A C 1
ATOM 993 O O . LEU A 1 126 ? -11.896 4.583 1.765 1.00 93.00 126 LEU A O 1
ATOM 997 N N . LEU A 1 127 ? -12.766 3.420 3.477 1.00 92.25 127 LEU A N 1
ATOM 998 C CA . LEU A 1 127 ? -11.937 2.236 3.221 1.00 92.25 127 LEU A CA 1
ATOM 999 C C . LEU A 1 127 ? -12.232 1.622 1.846 1.00 92.25 127 LEU A C 1
ATOM 1001 O O . LEU A 1 127 ? -11.311 1.185 1.162 1.00 92.25 127 LEU A O 1
ATOM 1005 N N . ASN A 1 128 ? -13.495 1.645 1.415 1.00 93.31 128 ASN A N 1
ATOM 1006 C CA . ASN A 1 128 ? -13.887 1.210 0.077 1.00 93.31 128 ASN A CA 1
ATOM 1007 C C . ASN A 1 128 ? -13.285 2.101 -1.023 1.00 93.31 128 ASN A C 1
ATOM 1009 O O . ASN A 1 128 ? -12.773 1.609 -2.026 1.00 93.31 128 ASN A O 1
ATOM 1013 N N . ASP A 1 129 ? -13.302 3.417 -0.831 1.00 94.81 129 ASP A N 1
ATOM 1014 C CA . ASP A 1 129 ? -12.725 4.362 -1.784 1.00 94.81 129 ASP A CA 1
ATOM 1015 C C . ASP A 1 129 ? -11.202 4.232 -1.863 1.00 94.81 129 ASP A C 1
ATOM 1017 O O . ASP A 1 129 ? -10.632 4.278 -2.957 1.00 94.81 129 ASP A O 1
ATOM 1021 N N . VAL A 1 130 ? -10.535 4.032 -0.722 1.00 94.56 130 VAL A N 1
ATOM 1022 C CA . VAL A 1 130 ? -9.091 3.765 -0.667 1.00 94.56 130 VAL A CA 1
ATOM 1023 C C . VAL A 1 130 ? -8.756 2.488 -1.428 1.00 94.56 130 VAL A C 1
ATOM 1025 O O . VAL A 1 130 ? -7.836 2.494 -2.245 1.00 94.56 130 VAL A O 1
ATOM 1028 N N . GLU A 1 131 ? -9.532 1.425 -1.226 1.00 92.38 131 GLU A N 1
ATOM 1029 C CA . GLU A 1 131 ? -9.367 0.172 -1.953 1.00 92.38 131 GLU A CA 1
ATOM 1030 C C . GLU A 1 131 ? -9.439 0.387 -3.477 1.00 92.38 131 GLU A C 1
ATOM 1032 O O . GLU A 1 131 ? -8.527 -0.015 -4.204 1.00 92.38 131 GLU A O 1
ATOM 1037 N N . ILE A 1 132 ? -10.470 1.090 -3.958 1.00 95.38 132 ILE A N 1
ATOM 1038 C CA . ILE A 1 132 ? -10.649 1.405 -5.385 1.00 95.38 132 ILE A CA 1
ATOM 1039 C C . ILE A 1 132 ? -9.471 2.226 -5.923 1.00 95.38 132 ILE A C 1
ATOM 1041 O O . ILE A 1 132 ? -9.052 2.063 -7.074 1.00 95.38 132 ILE A O 1
ATOM 1045 N N . LYS A 1 133 ? -8.941 3.157 -5.126 1.00 96.44 133 LYS A N 1
ATOM 1046 C CA . LYS A 1 133 ? -7.785 3.970 -5.519 1.00 96.44 133 LYS A CA 1
ATOM 1047 C C . LYS A 1 133 ? -6.517 3.128 -5.611 1.00 96.44 133 LYS A C 1
ATOM 1049 O O . LYS A 1 133 ? -5.765 3.319 -6.563 1.00 96.44 133 LYS A O 1
ATOM 1054 N N . PHE A 1 134 ? -6.300 2.195 -4.686 1.00 95.44 134 PHE A N 1
ATOM 1055 C CA . PHE A 1 134 ? -5.170 1.266 -4.743 1.00 95.44 134 PHE A CA 1
ATOM 1056 C C . PHE A 1 134 ? -5.248 0.340 -5.958 1.00 95.44 134 PHE A C 1
ATOM 1058 O O . PHE A 1 134 ? -4.243 0.180 -6.646 1.00 95.44 134 PHE A O 1
ATOM 1065 N N . ASP A 1 135 ? -6.431 -0.174 -6.304 1.00 95.75 135 ASP A N 1
ATOM 1066 C CA . ASP A 1 135 ? -6.606 -0.969 -7.529 1.00 95.75 135 ASP A CA 1
ATOM 1067 C C . ASP A 1 135 ? -6.271 -0.176 -8.792 1.00 95.75 135 ASP A C 1
ATOM 1069 O O . ASP A 1 135 ? -5.597 -0.674 -9.694 1.00 95.75 135 ASP A O 1
ATOM 1073 N N . LYS A 1 136 ? -6.714 1.084 -8.855 1.00 96.50 136 LYS A N 1
ATOM 1074 C CA . LYS A 1 136 ? -6.400 1.972 -9.982 1.00 96.50 136 LYS A CA 1
ATOM 1075 C C . LYS A 1 136 ? -4.905 2.233 -10.099 1.00 96.50 136 LYS A C 1
ATOM 1077 O O . LYS A 1 136 ? -4.390 2.267 -11.214 1.00 96.50 136 LYS A O 1
ATOM 1082 N N . GLU A 1 137 ? -4.219 2.412 -8.975 1.00 95.44 137 GLU A N 1
ATOM 1083 C CA . GLU A 1 137 ? -2.776 2.631 -8.976 1.00 95.44 137 GLU A CA 1
ATOM 1084 C C . GLU A 1 137 ? -2.013 1.371 -9.397 1.00 95.44 137 GLU A C 1
ATOM 1086 O O . GLU A 1 137 ? -1.129 1.457 -10.245 1.00 95.44 137 GLU A O 1
ATOM 1091 N N . LEU A 1 138 ? -2.404 0.191 -8.907 1.00 94.62 138 LEU A N 1
ATOM 1092 C CA . LEU A 1 138 ? -1.835 -1.084 -9.356 1.00 94.62 138 LEU A CA 1
ATOM 1093 C C . LEU A 1 138 ? -2.029 -1.298 -10.861 1.00 94.62 138 LEU A C 1
ATOM 1095 O O . LEU A 1 138 ? -1.086 -1.659 -11.562 1.00 94.62 138 LEU A O 1
ATOM 1099 N N . ALA A 1 139 ? -3.228 -1.026 -11.380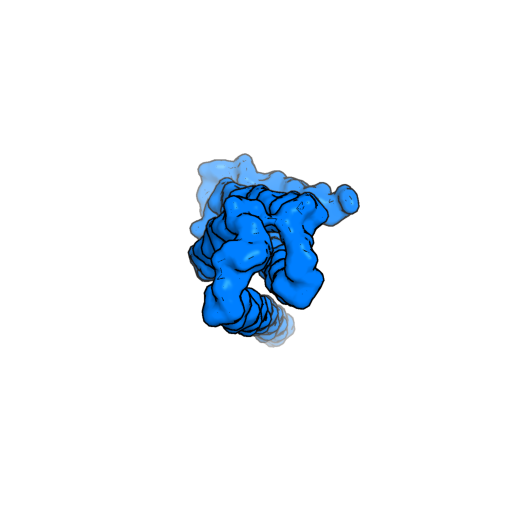 1.00 95.06 139 ALA A N 1
ATOM 1100 C CA . ALA A 1 139 ? -3.500 -1.114 -12.812 1.00 95.06 139 ALA A CA 1
ATOM 1101 C C . ALA A 1 139 ? -2.650 -0.123 -13.626 1.00 95.06 139 ALA A C 1
ATOM 1103 O O . ALA A 1 139 ? -2.184 -0.461 -14.714 1.00 95.06 139 ALA A O 1
ATOM 1104 N N . ARG A 1 140 ? -2.418 1.086 -13.096 1.00 94.56 140 ARG A N 1
ATOM 1105 C CA . ARG A 1 140 ? -1.547 2.092 -13.718 1.00 94.56 140 ARG A CA 1
ATOM 1106 C C . ARG A 1 140 ? -0.099 1.606 -13.798 1.00 94.56 140 ARG A C 1
ATOM 1108 O O . ARG A 1 140 ? 0.487 1.692 -14.871 1.00 94.56 140 ARG A O 1
ATOM 1115 N N . LEU A 1 141 ? 0.451 1.091 -12.697 1.00 92.19 141 LEU A N 1
ATOM 1116 C CA . LEU A 1 141 ? 1.818 0.557 -12.647 1.00 92.19 141 LEU A CA 1
ATOM 1117 C C . LEU A 1 141 ? 1.984 -0.631 -13.601 1.00 92.19 141 LEU A C 1
ATOM 1119 O O . LEU A 1 141 ? 2.905 -0.662 -14.408 1.00 92.19 141 LEU A O 1
ATOM 1123 N N . LYS A 1 142 ? 1.026 -1.564 -13.597 1.00 93.50 142 LYS A N 1
ATOM 1124 C CA . LYS A 1 142 ? 1.036 -2.703 -14.520 1.00 93.50 142 LYS A CA 1
ATOM 1125 C C . LYS A 1 142 ? 1.042 -2.260 -15.986 1.00 93.50 142 LYS A C 1
ATOM 1127 O O . LYS A 1 142 ? 1.823 -2.781 -16.773 1.00 93.50 142 LYS A O 1
ATOM 1132 N N . LYS A 1 143 ? 0.203 -1.283 -16.345 1.00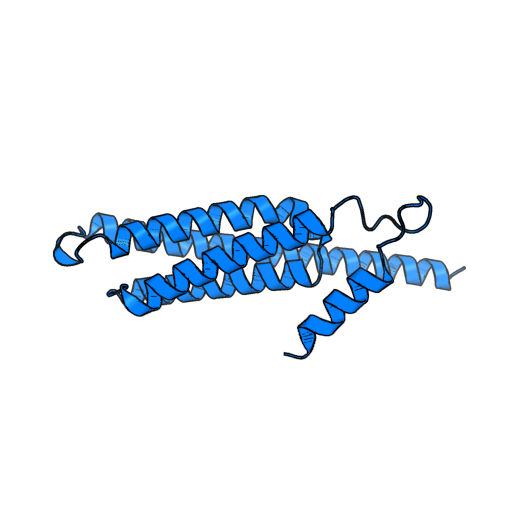 93.25 143 LYS A N 1
ATOM 1133 C CA . LYS A 1 143 ? 0.137 -0.747 -17.710 1.00 93.25 143 LYS A CA 1
ATOM 1134 C C . LYS A 1 143 ? 1.447 -0.080 -18.139 1.00 93.25 143 LYS A C 1
ATOM 1136 O O . LYS A 1 143 ? 1.824 -0.202 -19.299 1.00 93.25 143 LYS A O 1
ATOM 1141 N N . ASN A 1 144 ? 2.116 0.629 -17.229 1.00 88.81 144 ASN A N 1
ATOM 1142 C CA . ASN A 1 144 ? 3.435 1.200 -17.505 1.00 88.81 144 ASN A CA 1
ATOM 1143 C C . ASN A 1 144 ? 4.439 0.088 -17.844 1.00 88.81 144 ASN A C 1
ATOM 1145 O O . ASN A 1 144 ? 5.072 0.144 -18.893 1.00 88.81 144 ASN A O 1
ATOM 1149 N N . ASN A 1 145 ? 4.490 -0.966 -17.026 1.00 87.50 145 ASN A N 1
ATOM 1150 C CA . ASN A 1 145 ? 5.399 -2.093 -17.243 1.00 87.50 145 ASN A CA 1
ATOM 1151 C C . ASN A 1 145 ? 5.127 -2.835 -18.563 1.00 87.50 145 ASN A C 1
ATOM 1153 O O . ASN A 1 145 ? 6.067 -3.214 -19.257 1.00 87.50 145 ASN A O 1
ATOM 1157 N N . GLU A 1 146 ? 3.855 -3.030 -18.926 1.00 90.00 146 GLU A N 1
ATOM 1158 C CA . GLU A 1 146 ? 3.467 -3.615 -20.219 1.00 90.00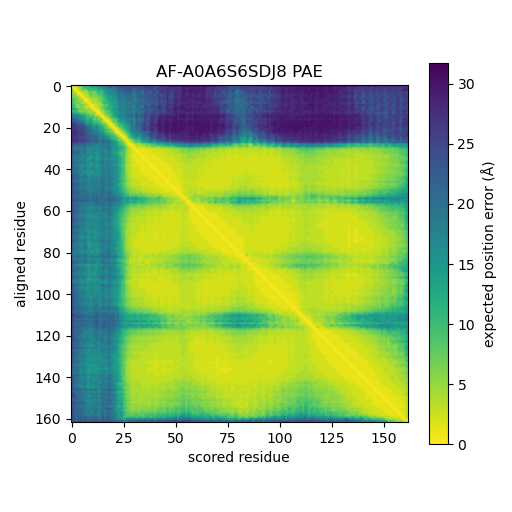 146 GLU A CA 1
ATOM 1159 C C . GLU A 1 146 ? 3.924 -2.740 -21.394 1.00 90.00 146 GLU A C 1
ATOM 1161 O O . GLU A 1 146 ? 4.529 -3.245 -22.335 1.00 90.00 146 GLU A O 1
ATOM 1166 N N . PHE A 1 147 ? 3.710 -1.424 -21.312 1.00 89.00 147 PHE A N 1
ATOM 1167 C CA . PHE A 1 147 ? 4.145 -0.489 -22.349 1.00 89.00 147 PHE A CA 1
ATOM 1168 C C . PHE A 1 147 ? 5.665 -0.510 -22.549 1.00 89.00 147 PHE A C 1
ATOM 1170 O O . PHE A 1 147 ? 6.142 -0.533 -23.682 1.00 89.00 147 PHE A O 1
ATOM 1177 N N . ASP A 1 148 ? 6.436 -0.534 -21.463 1.00 86.94 148 ASP A N 1
ATOM 1178 C CA . ASP A 1 148 ? 7.895 -0.581 -21.558 1.00 86.94 148 ASP A CA 1
ATOM 1179 C C . ASP A 1 148 ? 8.391 -1.905 -22.152 1.00 86.94 148 ASP A C 1
ATOM 1181 O O . ASP A 1 148 ? 9.362 -1.920 -22.909 1.00 86.94 148 ASP A O 1
ATOM 1185 N N . LEU A 1 149 ? 7.717 -3.020 -21.852 1.00 89.25 149 LEU A N 1
ATOM 1186 C CA . LEU A 1 149 ? 8.007 -4.306 -22.481 1.00 89.25 149 LEU A CA 1
ATOM 1187 C C . LEU A 1 149 ? 7.753 -4.259 -23.994 1.00 89.25 149 LEU A C 1
ATOM 1189 O O . LEU A 1 149 ? 8.620 -4.689 -24.754 1.00 89.25 149 LEU A O 1
ATOM 1193 N N . ASP A 1 150 ? 6.616 -3.710 -24.424 1.00 91.06 150 ASP A N 1
ATOM 1194 C CA . ASP A 1 150 ? 6.270 -3.572 -25.844 1.00 91.06 150 ASP A CA 1
ATOM 1195 C C . ASP A 1 150 ? 7.316 -2.733 -26.593 1.00 91.06 150 ASP A C 1
ATOM 1197 O O . ASP A 1 150 ? 7.829 -3.150 -27.633 1.00 91.06 150 ASP A O 1
ATOM 1201 N N . VAL A 1 151 ? 7.716 -1.594 -26.018 1.00 92.88 151 VAL A N 1
ATOM 1202 C CA . VAL A 1 151 ? 8.770 -0.739 -26.586 1.00 92.88 151 VAL A CA 1
ATOM 1203 C C . VAL A 1 151 ? 10.093 -1.500 -26.707 1.00 92.88 151 VAL A C 1
ATOM 1205 O O . VAL A 1 151 ? 10.743 -1.443 -27.751 1.00 92.88 151 VAL A O 1
ATOM 1208 N N . ASN A 1 152 ? 10.494 -2.241 -25.672 1.00 86.69 152 ASN A N 1
ATOM 1209 C CA . ASN A 1 152 ? 11.734 -3.019 -25.699 1.00 86.69 152 ASN A CA 1
ATOM 1210 C C . ASN A 1 152 ? 11.701 -4.129 -26.761 1.00 86.69 152 ASN A C 1
ATOM 1212 O O . ASN A 1 152 ? 12.707 -4.369 -27.433 1.00 86.69 152 ASN A O 1
ATOM 1216 N N . ILE A 1 153 ? 10.551 -4.785 -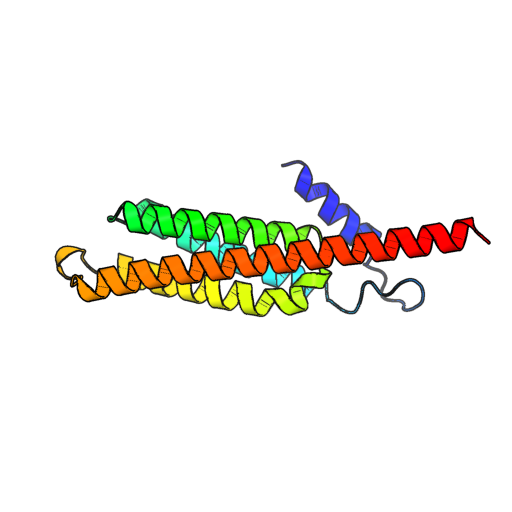26.950 1.00 92.12 153 ILE A N 1
ATOM 1217 C CA . ILE A 1 153 ? 10.355 -5.777 -28.014 1.00 92.12 153 ILE A CA 1
ATOM 1218 C C . ILE A 1 153 ? 10.534 -5.121 -29.387 1.00 92.12 153 ILE A C 1
ATOM 1220 O O . ILE A 1 153 ? 11.286 -5.643 -30.214 1.00 92.12 153 ILE A O 1
ATOM 1224 N N . ASP A 1 154 ? 9.897 -3.974 -29.625 1.00 91.94 154 ASP A N 1
ATOM 1225 C CA . ASP A 1 154 ? 9.982 -3.253 -30.899 1.00 91.94 154 ASP A CA 1
ATOM 1226 C C . ASP A 1 154 ? 11.417 -2.814 -31.217 1.00 91.94 154 ASP A C 1
ATOM 1228 O O . ASP A 1 154 ? 11.891 -2.991 -32.345 1.00 91.94 154 ASP A O 1
ATOM 1232 N N . VAL A 1 155 ? 12.143 -2.298 -30.219 1.00 95.38 155 VAL A N 1
ATOM 1233 C CA . VAL A 1 155 ? 13.552 -1.901 -30.361 1.00 95.38 155 VAL A CA 1
ATOM 1234 C C . VAL A 1 155 ? 14.422 -3.099 -30.743 1.00 95.38 155 VAL A C 1
ATOM 1236 O O . VAL A 1 155 ? 15.187 -3.020 -31.708 1.00 95.38 155 VAL A O 1
ATOM 1239 N N . LEU A 1 156 ? 14.286 -4.233 -30.048 1.00 92.62 156 LEU A N 1
ATOM 1240 C CA . LEU A 1 156 ? 15.052 -5.442 -30.365 1.00 92.62 156 LEU A CA 1
ATOM 1241 C C . LEU A 1 156 ? 14.726 -5.978 -31.765 1.00 92.62 156 LEU A C 1
ATOM 1243 O O . LEU A 1 156 ? 15.627 -6.377 -32.504 1.00 92.62 156 LEU A O 1
ATOM 1247 N N . GLN A 1 157 ? 13.457 -5.942 -32.180 1.00 92.19 157 GLN A N 1
ATOM 1248 C CA . GLN A 1 157 ? 13.071 -6.336 -33.536 1.00 92.19 157 GLN A CA 1
ATOM 1249 C C . GLN A 1 157 ? 13.696 -5.441 -34.611 1.00 92.19 157 GLN A C 1
ATOM 1251 O O . GLN A 1 157 ? 14.067 -5.940 -35.674 1.00 92.19 157 GLN A O 1
ATOM 1256 N N . GLN A 1 158 ? 13.800 -4.132 -34.367 1.00 92.31 158 GLN A N 1
ATOM 1257 C CA . GLN A 1 158 ? 14.454 -3.205 -35.291 1.00 92.31 158 GLN A CA 1
ATOM 1258 C C . GLN A 1 158 ? 15.957 -3.474 -35.400 1.00 92.31 158 GLN A C 1
ATOM 1260 O O . GLN A 1 158 ? 16.492 -3.445 -36.505 1.00 92.31 158 GLN A O 1
ATOM 1265 N N . GLN A 1 159 ? 16.625 -3.781 -34.285 1.00 88.12 159 GLN A N 1
ATOM 1266 C CA . GLN A 1 159 ? 18.054 -4.107 -34.276 1.00 88.12 159 GLN A CA 1
ATOM 1267 C C . GLN A 1 159 ? 18.371 -5.404 -35.029 1.00 88.12 159 GLN A C 1
ATOM 1269 O O . GLN A 1 159 ? 19.384 -5.457 -35.710 1.00 88.12 159 GLN A O 1
ATOM 1274 N N . ILE A 1 160 ? 17.509 -6.425 -34.945 1.00 92.75 160 ILE A N 1
ATOM 1275 C CA . ILE A 1 160 ? 17.696 -7.709 -35.652 1.00 92.75 160 ILE A CA 1
ATOM 1276 C C . ILE A 1 160 ? 17.496 -7.574 -37.169 1.00 92.75 160 ILE A C 1
ATOM 1278 O O . ILE A 1 160 ? 18.068 -8.339 -37.942 1.00 92.75 160 ILE A O 1
ATOM 1282 N N . LYS A 1 161 ? 16.632 -6.653 -37.608 1.00 83.50 161 LYS A N 1
ATOM 1283 C CA . LYS A 1 161 ? 16.345 -6.438 -39.036 1.00 83.50 161 LYS A CA 1
ATOM 1284 C C . LYS A 1 161 ? 17.466 -5.691 -39.772 1.00 83.50 161 LYS A C 1
ATOM 1286 O O . LYS A 1 161 ? 17.435 -5.682 -41.003 1.00 83.50 161 LYS A O 1
ATOM 1291 N N . ASN A 1 162 ? 18.395 -5.075 -39.041 1.00 61.38 162 ASN A N 1
ATOM 1292 C CA . ASN A 1 162 ? 19.571 -4.375 -39.565 1.00 61.38 162 ASN A CA 1
ATOM 1293 C C . ASN A 1 162 ? 20.813 -5.268 -39.521 1.00 61.38 162 ASN A C 1
ATOM 1295 O O . ASN A 1 162 ? 21.680 -5.071 -40.401 1.00 61.38 162 ASN A O 1
#

Nearest PDB structures (foldseek):
  8bcy-assembly1_B  TM=2.709E-01  e=9.118E+00  Bos taurus

Foldseek 3Di:
DPPVVVLVVCPVVPDPDPDDDDDDPPDDDDPVNLVVLLVLLVVLLVLLVVLLVPQNDDPVLSVLLVLLSVLLVVLSVLCSVPVSCCVPCSVVSNVLSVVSSVVSVVVSVDDPVPQDPVNVVVSVVVSVVSSVVSVVSSVVSVVVVVVVVVVVVVVVVVVVVD

Secondary structure (DSSP, 8-state):
--HHHHHHHHHHHH--------S----S--HHHHHHHHHHHHHHHHHHHHHHHHT---HHHHHHHHHHHHHHHHHHHHHHH-GGGHHHHHHHHHHHHHHHHHHHHHHHTS-GGGS-HHHHHHHHHHHHHHHHHHHHHHHHHHHHHHHHHHHHHHHHHHHHH-

Radius of gyration: 20.09 Å; Cα contacts (8 Å, |Δi|>4): 75; chains: 1; bounding box: 56×26×62 Å

InterPro domains:
  IPR018770 5-bromo-4-chloroindolyl phosphate hydrolysis protein [PF10112] (3-156)

Solvent-accessible surface area (backbone atoms only — not comparable to full-atom values): 9450 Å² total; per-residue (Å²): 133,75,72,65,57,58,57,54,51,48,51,63,76,72,62,86,69,97,70,89,83,91,80,80,84,82,65,96,67,58,67,66,59,53,53,49,52,53,50,56,48,52,53,43,50,52,52,41,53,51,48,51,72,76,57,56,81,55,64,70,61,47,52,48,49,52,52,39,51,53,48,50,49,51,48,53,49,53,33,70,78,39,62,80,53,41,80,71,47,44,64,55,53,51,52,52,48,52,49,51,37,54,51,49,52,56,53,55,74,46,60,74,91,75,58,48,70,70,58,54,51,53,49,54,50,48,49,51,52,51,39,55,50,47,52,53,50,49,52,50,54,52,50,51,56,52,52,54,50,52,52,52,52,54,53,52,54,55,62,72,77,105

Sequence (162 aa):
FLSAIAVVGYILYYGLDPRTDKLENIGDVSAELVLKTLTDAKTKLSGIESHMSNDFKDLVLKDKLSLATKKAEHIIQTIQEDPKDIRVARKFLLVYLDGLEKVTNSYTSMDEADIKGETKEKLHQLLNDVEIKFDKELARLKKNNEFDLDVNIDVLQQQIKN